Protein AF-K4LGH7-F1 (afdb_monomer)

Solvent-accessible surface area (backbone atoms only — not comparable to full-atom values): 9218 Å² total; per-residue (Å²): 61,34,85,44,32,45,37,36,55,50,48,51,53,56,37,49,77,70,72,45,74,66,44,75,23,30,53,32,76,93,72,58,87,70,84,54,30,21,66,49,62,57,73,91,47,40,74,58,52,52,62,71,37,54,98,75,49,69,62,76,49,89,71,95,76,80,70,62,41,67,55,74,81,61,67,45,80,46,81,52,97,66,30,40,33,22,26,14,82,62,23,35,39,28,25,33,58,89,77,36,30,24,77,43,64,48,67,66,86,56,90,54,50,69,57,54,37,66,75,43,54,73,36,35,72,91,74,56,82,61,37,57,75,78,35,57,46,63,56,25,46,25,41,30,52,17,49,54,54,42,47,53,50,48,56,51,66,70,61,63,86,128

InterPro domains:
  IPR021778 Putative Se/S carrier protein-like [PF11823] (1-56)
  IPR058495 Domain of unknown function DUF8182 [PF26554] (74-157)

Radius of gyration: 17.41 Å; Cα contacts (8 Å, |Δi|>4): 261; chains: 1; bounding box: 40×28×54 Å

Sequence (162 aa):
MFDNVGDAIRAEKILKNNGYHCRLVAPPPALRKGCDLALDINLVEQAAVERLLSDKVSYVAITPLAGTAELINVVQTYRYDGYTMVKAGNMKLTFEDGSGVIVNISGGGCPDIPYLHLELLGRRLDQIPQPRELGHTLCALMLDRAVEGALEIWRGSGKGCC

Mean predicted aligned error: 7.5 Å

Organism: Thermacetogenium phaeum (strain ATCC BAA-254 / DSM 26808 / PB) (NCBI:txid1089553)

Secondary structure (DSSP, 8-state):
--SSHHHHHHHHHHHHHTT--EEEEEPPGGG--SS--EEEE-GGGHHHHHHHHTTT---S-----SSPEES----EEEEETTEEEEEETTEEEEEETTT-BEEEEE----TTHHHHHHHHTTSBTTSS--HHHH--SHHHHHHHHHHHHHHHHHHHHTS---

Structure (mmCIF, N/CA/C/O backbone):
data_AF-K4LGH7-F1
#
_entry.id   AF-K4LGH7-F1
#
loop_
_atom_site.group_PDB
_atom_site.id
_atom_site.type_symbol
_atom_site.label_atom_id
_atom_site.label_alt_id
_atom_site.label_comp_id
_atom_site.label_asym_id
_atom_site.label_entity_id
_atom_site.label_seq_id
_atom_site.pdbx_PDB_ins_code
_atom_site.Cartn_x
_atom_site.Cartn_y
_atom_site.Cartn_z
_atom_site.occupancy
_atom_site.B_iso_or_equiv
_atom_site.auth_seq_id
_atom_site.auth_comp_id
_atom_site.auth_asym_id
_atom_site.auth_atom_id
_atom_site.pdbx_PDB_model_num
ATOM 1 N N . MET A 1 1 ? 9.335 4.180 -15.961 1.00 83.19 1 MET A N 1
ATOM 2 C CA . MET A 1 1 ? 7.856 4.261 -16.028 1.00 83.19 1 MET A CA 1
ATOM 3 C C . MET A 1 1 ? 7.321 2.899 -16.424 1.00 83.19 1 MET A C 1
ATOM 5 O O . MET A 1 1 ? 7.965 2.251 -17.237 1.00 83.19 1 MET A O 1
ATOM 9 N N . PHE A 1 2 ? 6.193 2.471 -15.863 1.00 86.31 2 PHE A N 1
ATOM 10 C CA . PHE A 1 2 ? 5.627 1.133 -16.063 1.00 86.31 2 PHE A CA 1
ATOM 11 C C . PHE A 1 2 ? 4.232 1.227 -16.686 1.00 86.31 2 PHE A C 1
ATOM 13 O O . PHE A 1 2 ? 3.555 2.235 -16.492 1.00 86.31 2 PHE A O 1
ATOM 20 N N . ASP A 1 3 ? 3.815 0.188 -17.414 1.00 80.44 3 ASP A N 1
ATOM 21 C CA . ASP A 1 3 ? 2.466 0.106 -17.998 1.00 80.44 3 ASP A CA 1
ATOM 22 C C . ASP A 1 3 ? 1.392 -0.195 -16.950 1.00 80.44 3 ASP A C 1
ATOM 24 O O . ASP A 1 3 ? 0.226 0.158 -17.119 1.00 80.44 3 ASP A O 1
ATOM 28 N N . ASN A 1 4 ? 1.775 -0.856 -15.856 1.00 83.81 4 ASN A N 1
ATOM 29 C CA . ASN A 1 4 ? 0.880 -1.178 -14.758 1.00 83.81 4 ASN A CA 1
ATOM 30 C C . ASN A 1 4 ? 1.580 -1.034 -13.397 1.00 83.81 4 ASN A C 1
ATOM 32 O O . ASN A 1 4 ? 2.805 -1.050 -13.271 1.00 83.81 4 ASN A O 1
ATOM 36 N N . VAL A 1 5 ? 0.761 -0.892 -12.356 1.00 84.88 5 VAL A N 1
ATOM 37 C CA . VAL A 1 5 ? 1.214 -0.708 -10.970 1.00 84.88 5 VAL A CA 1
ATOM 38 C C . VAL A 1 5 ? 1.927 -1.943 -10.427 1.00 84.88 5 VAL A C 1
ATOM 40 O O . VAL A 1 5 ? 2.920 -1.803 -9.716 1.00 84.88 5 VAL A O 1
ATOM 43 N N . GLY A 1 6 ? 1.443 -3.140 -10.766 1.00 84.94 6 GLY A N 1
ATOM 44 C CA . GLY A 1 6 ? 2.013 -4.392 -10.271 1.00 84.94 6 GLY A CA 1
ATOM 45 C C . GLY A 1 6 ? 3.482 -4.546 -10.662 1.00 84.94 6 GLY A C 1
ATOM 46 O O . GLY A 1 6 ? 4.306 -4.924 -9.830 1.00 84.94 6 GLY A O 1
ATOM 47 N N . ASP A 1 7 ? 3.817 -4.165 -11.891 1.00 88.75 7 ASP A N 1
ATOM 48 C CA . ASP A 1 7 ? 5.175 -4.152 -12.419 1.00 88.75 7 ASP A CA 1
ATOM 49 C C . ASP A 1 7 ? 6.055 -3.126 -11.707 1.00 88.75 7 ASP A C 1
ATOM 51 O O . ASP A 1 7 ? 7.164 -3.460 -11.292 1.00 88.75 7 ASP A O 1
ATOM 55 N N . ALA A 1 8 ? 5.548 -1.917 -11.449 1.00 88.94 8 ALA A N 1
ATOM 56 C CA . ALA A 1 8 ? 6.281 -0.924 -10.664 1.00 88.94 8 ALA A CA 1
ATOM 57 C C . ALA A 1 8 ? 6.597 -1.432 -9.242 1.00 88.94 8 ALA A C 1
ATOM 59 O O . ALA A 1 8 ? 7.737 -1.331 -8.783 1.00 88.94 8 ALA A O 1
ATOM 60 N N . ILE A 1 9 ? 5.611 -2.030 -8.561 1.00 88.06 9 ILE A N 1
ATOM 61 C CA . ILE A 1 9 ? 5.774 -2.613 -7.217 1.00 88.06 9 ILE A CA 1
ATOM 62 C C . ILE A 1 9 ? 6.790 -3.757 -7.244 1.00 88.06 9 ILE A C 1
ATOM 64 O O . ILE A 1 9 ? 7.655 -3.858 -6.372 1.00 88.06 9 ILE A O 1
ATOM 68 N N . ARG A 1 10 ? 6.696 -4.636 -8.245 1.00 89.12 10 ARG A N 1
ATOM 69 C CA . ARG A 1 10 ? 7.603 -5.775 -8.400 1.00 89.12 10 ARG A CA 1
ATOM 70 C C . ARG A 1 10 ? 9.031 -5.316 -8.681 1.00 89.12 10 ARG A C 1
ATOM 72 O O . ARG A 1 10 ? 9.956 -5.840 -8.062 1.00 89.12 10 ARG A O 1
ATOM 79 N N . ALA A 1 11 ? 9.210 -4.330 -9.557 1.00 91.38 11 ALA A N 1
ATOM 80 C CA . ALA A 1 11 ? 10.513 -3.743 -9.844 1.00 91.38 11 ALA A CA 1
ATOM 81 C C . ALA A 1 11 ? 11.142 -3.126 -8.592 1.00 91.38 11 ALA A C 1
ATOM 83 O O . ALA A 1 11 ? 12.313 -3.387 -8.325 1.00 91.38 11 ALA A O 1
ATOM 84 N N . GLU A 1 12 ? 10.370 -2.383 -7.787 1.00 92.12 12 GLU A N 1
ATOM 85 C CA . GLU A 1 12 ? 10.866 -1.824 -6.523 1.00 92.12 12 GLU A CA 1
ATOM 86 C C . GLU A 1 12 ? 11.371 -2.929 -5.582 1.00 92.12 12 GLU A C 1
ATOM 88 O O . GLU A 1 12 ? 12.480 -2.831 -5.056 1.00 92.12 12 GLU A O 1
ATOM 93 N N . LYS A 1 13 ? 10.594 -4.008 -5.405 1.00 89.75 13 LYS A N 1
ATOM 94 C CA . LYS A 1 13 ? 10.991 -5.153 -4.565 1.00 89.75 13 LYS A CA 1
ATOM 95 C C . LYS A 1 13 ? 12.286 -5.797 -5.066 1.00 89.75 13 LYS A C 1
ATOM 97 O O . LYS A 1 13 ? 13.189 -6.048 -4.271 1.00 89.75 13 LYS A O 1
ATOM 102 N N . ILE A 1 14 ? 12.401 -6.040 -6.374 1.00 91.94 14 ILE A N 1
ATOM 103 C CA . ILE A 1 14 ? 13.608 -6.623 -6.981 1.00 91.94 14 ILE A CA 1
ATOM 104 C C . ILE A 1 14 ? 14.824 -5.727 -6.724 1.00 91.94 14 ILE A C 1
ATOM 106 O O . ILE A 1 14 ? 15.868 -6.223 -6.307 1.00 91.94 14 ILE A O 1
ATOM 110 N N . LEU A 1 15 ? 14.690 -4.420 -6.942 1.00 91.94 15 LEU A N 1
ATOM 111 C CA . LEU A 1 15 ? 15.789 -3.469 -6.811 1.00 91.94 15 LEU A CA 1
ATOM 112 C C . LEU A 1 15 ? 16.244 -3.300 -5.360 1.00 91.94 15 LEU A C 1
ATOM 114 O O . LEU A 1 15 ? 17.437 -3.440 -5.086 1.00 91.94 15 LEU A O 1
ATOM 118 N N . LYS A 1 16 ? 15.309 -3.122 -4.418 1.00 90.88 16 LYS A N 1
ATOM 119 C CA . LYS A 1 16 ? 15.621 -3.047 -2.981 1.00 90.88 16 LYS A CA 1
ATOM 120 C C . LYS A 1 16 ? 16.310 -4.317 -2.476 1.00 90.88 16 LYS A C 1
ATOM 122 O O . LYS A 1 16 ? 17.301 -4.225 -1.758 1.00 90.88 16 LYS A O 1
ATOM 127 N N . ASN A 1 17 ? 15.856 -5.497 -2.908 1.00 91.81 17 ASN A N 1
ATOM 128 C CA . ASN A 1 17 ? 16.475 -6.776 -2.531 1.00 91.81 17 ASN A CA 1
ATOM 129 C C . ASN A 1 17 ? 17.905 -6.946 -3.069 1.00 91.81 17 ASN A C 1
ATOM 131 O O . ASN A 1 17 ? 18.653 -7.769 -2.551 1.00 91.81 17 ASN A O 1
ATOM 135 N N . ASN A 1 18 ? 18.288 -6.182 -4.096 1.00 91.62 18 ASN A N 1
ATOM 136 C CA . ASN A 1 18 ? 19.638 -6.169 -4.661 1.00 91.62 18 ASN A CA 1
ATOM 137 C C . ASN A 1 18 ? 20.446 -4.929 -4.226 1.00 91.62 18 ASN A C 1
ATOM 139 O O . ASN A 1 18 ? 21.489 -4.649 -4.807 1.00 91.62 18 ASN A O 1
ATOM 143 N N . GLY A 1 19 ? 19.984 -4.195 -3.206 1.00 90.62 19 GLY A N 1
ATOM 144 C CA . GLY A 1 19 ? 20.718 -3.079 -2.600 1.00 90.62 19 GLY A CA 1
ATOM 145 C C . GLY A 1 19 ? 20.624 -1.746 -3.346 1.00 90.62 19 GLY A C 1
ATOM 146 O O . GLY A 1 19 ? 21.326 -0.808 -2.980 1.00 90.62 19 GLY A O 1
ATOM 147 N N . TYR A 1 20 ? 19.762 -1.634 -4.359 1.00 90.75 20 TYR A N 1
ATOM 148 C CA . TYR A 1 20 ? 19.570 -0.381 -5.087 1.00 90.75 20 TYR A CA 1
ATOM 149 C C . TYR A 1 20 ? 18.658 0.574 -4.316 1.00 90.75 20 TYR A C 1
ATOM 151 O O . TYR A 1 20 ? 17.603 0.186 -3.801 1.00 90.75 20 TYR A O 1
ATOM 159 N N . HIS A 1 21 ? 19.036 1.851 -4.287 1.00 86.06 21 HIS A N 1
ATOM 160 C CA . HIS A 1 21 ? 18.174 2.906 -3.773 1.00 86.06 21 HIS A CA 1
ATOM 161 C C . HIS A 1 21 ? 17.139 3.287 -4.830 1.00 86.06 21 HIS A C 1
ATOM 163 O O . HIS A 1 21 ? 17.461 3.867 -5.865 1.00 86.06 21 HIS A O 1
ATOM 169 N N . CYS A 1 22 ? 15.876 2.976 -4.552 1.00 88.12 22 CYS A N 1
ATOM 170 C CA . CYS A 1 22 ? 14.764 3.356 -5.406 1.00 88.12 22 CYS A CA 1
ATOM 171 C C . CYS A 1 22 ? 13.502 3.649 -4.596 1.00 88.12 22 CYS A C 1
ATOM 173 O O . CYS A 1 22 ? 13.327 3.148 -3.479 1.00 88.12 22 CYS A O 1
ATOM 175 N N . ARG A 1 23 ? 12.599 4.438 -5.179 1.00 86.69 23 ARG A N 1
ATOM 176 C CA . ARG A 1 23 ? 11.336 4.820 -4.540 1.00 86.69 23 ARG A CA 1
ATOM 177 C C . ARG A 1 23 ? 10.202 4.881 -5.548 1.00 86.69 23 ARG A C 1
ATOM 179 O O . ARG A 1 23 ? 10.346 5.473 -6.615 1.00 86.69 23 ARG A O 1
ATOM 186 N N . LEU A 1 24 ? 9.057 4.309 -5.187 1.00 87.31 24 LEU A N 1
ATOM 187 C CA . LEU A 1 24 ? 7.824 4.499 -5.945 1.00 87.31 24 LEU A CA 1
ATOM 188 C C . LEU A 1 24 ? 7.370 5.963 -5.885 1.00 87.31 24 LEU A C 1
ATOM 190 O O . LEU A 1 24 ? 7.255 6.559 -4.813 1.00 87.31 24 LEU A O 1
ATOM 194 N N . VAL A 1 25 ? 7.091 6.537 -7.051 1.00 84.81 25 VAL A N 1
ATOM 195 C CA . VAL A 1 25 ? 6.660 7.929 -7.213 1.00 84.81 25 VAL A CA 1
ATOM 196 C C . VAL A 1 25 ? 5.460 8.012 -8.145 1.00 84.81 25 VAL A C 1
ATOM 198 O O . VAL A 1 25 ? 5.260 7.162 -9.020 1.00 84.81 25 VAL A O 1
ATOM 201 N N . ALA A 1 26 ? 4.660 9.064 -7.978 1.00 80.81 26 ALA A N 1
ATOM 202 C CA . ALA A 1 26 ? 3.640 9.386 -8.960 1.00 80.81 26 ALA A CA 1
ATOM 203 C C . ALA A 1 26 ? 4.331 9.962 -10.208 1.00 80.81 26 ALA A C 1
ATOM 205 O O . ALA A 1 26 ? 5.156 10.877 -10.075 1.00 80.81 26 ALA A O 1
ATOM 206 N N . PRO A 1 27 ? 3.998 9.490 -11.422 1.00 77.12 27 PRO A N 1
ATOM 207 C CA . PRO A 1 27 ? 4.556 10.078 -12.628 1.00 77.12 27 PRO A CA 1
ATOM 208 C C . PRO A 1 27 ? 4.167 11.566 -12.745 1.00 77.12 27 PRO A C 1
ATOM 210 O O . PRO A 1 27 ? 3.190 12.015 -12.119 1.00 77.12 27 PRO A O 1
ATOM 213 N N . PRO A 1 28 ? 4.923 12.358 -13.528 1.00 74.94 28 PRO A N 1
ATOM 214 C CA . PRO A 1 28 ? 4.615 13.760 -13.778 1.00 74.94 28 PRO A CA 1
ATOM 215 C C . PRO A 1 28 ? 3.169 13.931 -14.248 1.00 74.94 28 PRO A C 1
ATOM 217 O O . PRO A 1 28 ? 2.679 13.069 -14.981 1.00 74.94 28 PRO A O 1
ATOM 220 N N . PRO A 1 29 ? 2.482 15.032 -13.887 1.00 75.81 29 PRO A N 1
ATOM 221 C CA . PRO A 1 29 ? 1.073 15.241 -14.224 1.00 75.81 29 PRO A CA 1
ATOM 222 C C . PRO A 1 29 ? 0.731 15.008 -15.700 1.00 75.81 29 PRO A C 1
ATOM 224 O O . PRO A 1 29 ? -0.298 14.410 -15.990 1.00 75.81 29 PRO A O 1
ATOM 227 N N . ALA A 1 30 ? 1.622 15.403 -16.616 1.00 74.75 30 ALA A N 1
ATOM 228 C CA . ALA A 1 30 ? 1.447 15.233 -18.060 1.00 74.75 30 ALA A CA 1
ATOM 229 C C . ALA A 1 30 ? 1.381 13.763 -18.527 1.00 74.75 30 ALA A C 1
ATOM 231 O O . ALA A 1 30 ? 0.883 13.494 -19.614 1.00 74.75 30 ALA A O 1
ATOM 232 N N . LEU A 1 31 ? 1.885 12.821 -17.724 1.00 68.62 31 LEU A N 1
ATOM 233 C CA . LEU A 1 31 ? 1.933 11.389 -18.035 1.00 68.62 31 LEU A CA 1
ATOM 234 C C . LEU A 1 31 ? 0.931 10.562 -17.215 1.00 68.62 31 LEU A C 1
ATOM 236 O O . LEU A 1 31 ? 0.885 9.343 -17.368 1.00 68.62 31 LEU A O 1
ATOM 240 N N . ARG A 1 32 ? 0.135 11.193 -16.341 1.00 73.25 32 ARG A N 1
ATOM 241 C CA . ARG A 1 32 ? -0.849 10.488 -15.508 1.00 73.25 32 ARG A CA 1
ATOM 242 C C . ARG A 1 32 ? -2.073 10.097 -16.335 1.00 73.25 32 ARG A C 1
ATOM 244 O O . ARG A 1 32 ? -2.725 10.943 -16.936 1.00 73.25 32 ARG A O 1
ATOM 251 N N . LYS A 1 33 ? -2.418 8.819 -16.289 1.00 68.69 33 LYS A N 1
ATOM 252 C CA . LYS A 1 33 ? -3.654 8.197 -16.777 1.00 68.69 33 LYS A CA 1
ATOM 253 C C . LYS A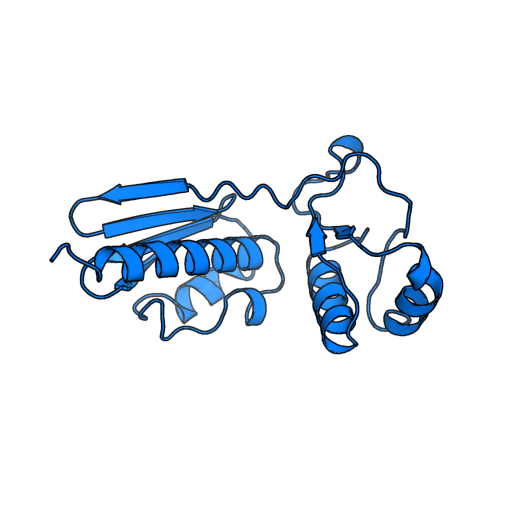 1 33 ? -4.581 7.755 -15.634 1.00 68.69 33 LYS A C 1
ATOM 255 O O . LYS A 1 33 ? -5.715 7.361 -15.887 1.00 68.69 33 LYS A O 1
ATOM 260 N N . GLY A 1 34 ? -4.135 7.847 -14.382 1.00 71.75 34 GLY A N 1
ATOM 261 C CA . GLY A 1 34 ? -4.920 7.555 -13.186 1.00 71.75 34 GLY A CA 1
ATOM 262 C C . GLY A 1 34 ? -4.107 6.766 -12.165 1.00 71.75 34 GLY A C 1
ATOM 263 O O . GLY A 1 34 ? -3.323 7.342 -11.412 1.00 71.75 34 GLY A O 1
ATOM 264 N N . CYS A 1 35 ? -4.319 5.450 -12.118 1.00 69.25 35 CYS A N 1
ATOM 265 C CA . CYS A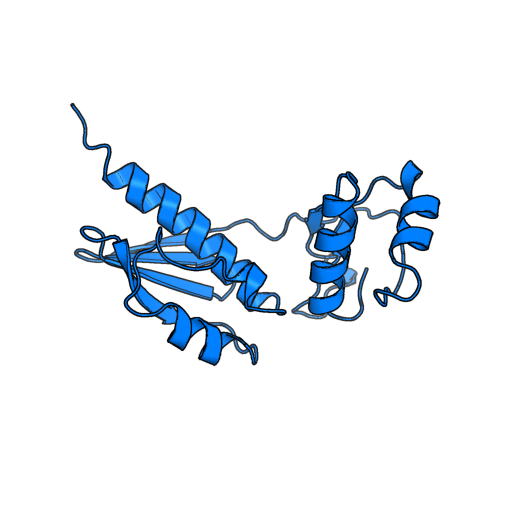 1 35 ? -3.606 4.533 -11.226 1.00 69.25 35 CYS A CA 1
ATOM 266 C C . CYS A 1 35 ? -2.215 4.189 -11.781 1.00 69.25 35 CYS A C 1
ATOM 268 O O . CYS A 1 35 ? -1.962 3.030 -12.084 1.00 69.25 35 CYS A O 1
ATOM 270 N N . ASP A 1 36 ? -1.328 5.172 -11.935 1.00 75.62 36 ASP A N 1
ATOM 271 C CA . ASP A 1 36 ? 0.012 4.952 -12.496 1.00 75.62 36 ASP A CA 1
ATOM 272 C C . ASP A 1 36 ? 1.105 5.108 -11.444 1.00 75.62 36 ASP A C 1
ATOM 274 O O . ASP A 1 36 ? 1.020 5.948 -10.544 1.00 75.62 36 ASP A O 1
ATOM 278 N N . LEU A 1 37 ? 2.171 4.327 -11.606 1.00 82.94 37 LEU A N 1
ATOM 279 C CA . LEU A 1 37 ? 3.377 4.413 -10.795 1.00 82.94 37 LEU A CA 1
ATOM 280 C C . LEU A 1 37 ? 4.624 4.479 -11.668 1.00 82.94 37 LEU A C 1
ATOM 282 O O . LEU A 1 37 ? 4.739 3.837 -12.714 1.00 82.94 37 LEU A O 1
ATOM 286 N N . ALA A 1 38 ? 5.594 5.246 -11.190 1.00 86.56 38 ALA A N 1
ATOM 287 C CA . ALA A 1 38 ? 6.954 5.244 -11.686 1.00 86.56 38 ALA A CA 1
ATOM 288 C C . ALA A 1 38 ? 7.913 4.891 -10.546 1.00 86.56 38 ALA A C 1
ATOM 290 O O . ALA A 1 38 ? 7.549 4.920 -9.371 1.00 86.56 38 ALA A O 1
ATOM 291 N N . LEU A 1 39 ? 9.140 4.544 -10.916 1.00 87.56 39 LEU A N 1
ATOM 292 C CA . LEU A 1 39 ? 10.209 4.288 -9.970 1.00 87.56 39 LEU A CA 1
ATOM 293 C C . LEU A 1 39 ? 11.298 5.331 -10.188 1.00 87.56 39 LEU A C 1
ATOM 295 O O . LEU A 1 39 ? 11.778 5.494 -11.309 1.00 87.56 39 LEU A O 1
ATOM 299 N N . ASP A 1 40 ? 11.628 6.036 -9.116 1.00 87.88 40 ASP A N 1
ATOM 300 C CA . ASP A 1 40 ? 12.767 6.938 -9.039 1.00 87.88 40 ASP A CA 1
ATOM 301 C C . ASP A 1 40 ? 14.024 6.111 -8.748 1.00 87.88 40 ASP A C 1
ATOM 303 O O . ASP A 1 40 ? 14.029 5.308 -7.808 1.00 87.88 40 ASP A O 1
ATOM 307 N N . ILE A 1 41 ? 15.046 6.261 -9.591 1.00 88.19 41 ILE A N 1
ATOM 308 C CA . ILE A 1 41 ? 16.311 5.517 -9.554 1.00 88.19 41 ILE A CA 1
ATOM 309 C C . ILE A 1 41 ? 17.477 6.459 -9.855 1.00 88.19 41 ILE A C 1
ATOM 311 O O . ILE A 1 41 ? 17.315 7.475 -10.534 1.00 88.19 41 ILE A O 1
ATOM 315 N N . ASN A 1 42 ? 18.682 6.086 -9.427 1.00 86.25 42 ASN A N 1
ATOM 316 C CA . ASN A 1 42 ? 19.889 6.775 -9.862 1.00 86.25 42 ASN A CA 1
ATOM 317 C C . ASN A 1 42 ? 20.189 6.437 -11.334 1.00 86.25 42 ASN A C 1
ATOM 319 O O . ASN A 1 42 ? 20.457 5.285 -11.672 1.00 86.25 42 ASN A O 1
ATOM 323 N N . LEU A 1 43 ? 20.188 7.441 -12.216 1.00 83.12 43 LEU A N 1
ATOM 324 C CA . LEU A 1 43 ? 20.473 7.246 -13.645 1.00 83.12 43 LEU A CA 1
ATOM 325 C C . LEU A 1 43 ? 21.880 6.697 -13.914 1.00 83.12 43 LEU A C 1
ATOM 327 O O . LEU A 1 43 ? 22.083 6.025 -14.921 1.00 83.12 43 LEU A O 1
ATOM 331 N N . VAL A 1 44 ? 22.844 6.922 -13.014 1.00 86.00 44 VAL A N 1
ATOM 332 C CA . VAL A 1 44 ? 24.184 6.315 -13.120 1.00 86.00 44 VAL A CA 1
ATOM 333 C C . VAL A 1 44 ? 24.100 4.783 -13.063 1.00 86.00 44 VAL A C 1
ATOM 335 O O . VAL A 1 44 ? 24.906 4.089 -13.678 1.00 86.00 44 VAL A O 1
ATOM 338 N N . GLU A 1 45 ? 23.092 4.244 -12.377 1.00 87.81 45 GLU A N 1
ATOM 339 C CA . GLU A 1 45 ? 22.868 2.808 -12.208 1.00 87.81 45 GLU A CA 1
ATOM 340 C C . GLU A 1 45 ? 21.977 2.210 -13.311 1.00 87.81 45 GLU A C 1
ATOM 342 O O . GLU A 1 45 ? 21.722 1.004 -13.294 1.00 87.81 45 GLU A O 1
ATOM 347 N N . GLN A 1 46 ? 21.532 3.007 -14.296 1.00 87.94 46 GLN A N 1
ATOM 348 C CA . GLN A 1 46 ? 20.546 2.609 -15.310 1.00 87.94 46 GLN A CA 1
ATOM 349 C C . GLN A 1 46 ? 20.880 1.269 -15.976 1.00 87.94 46 GLN A C 1
ATOM 351 O O . GLN A 1 46 ? 20.050 0.365 -15.970 1.00 87.94 46 GLN A O 1
ATOM 356 N N . ALA A 1 47 ? 22.098 1.098 -16.496 1.00 88.00 47 ALA A N 1
ATOM 357 C CA . ALA A 1 47 ? 22.476 -0.128 -17.203 1.00 88.00 47 ALA A CA 1
ATOM 358 C C . ALA A 1 47 ? 22.415 -1.380 -16.306 1.00 88.00 47 ALA A C 1
ATOM 360 O O . ALA A 1 47 ? 22.139 -2.483 -16.779 1.00 88.00 47 ALA A O 1
ATOM 361 N N . ALA A 1 48 ? 22.683 -1.230 -15.006 1.00 89.19 48 ALA A N 1
ATOM 362 C CA . ALA A 1 48 ? 22.585 -2.329 -14.052 1.00 89.19 48 ALA A CA 1
ATOM 363 C C . ALA A 1 48 ? 21.121 -2.624 -13.694 1.00 89.19 48 ALA A C 1
ATOM 365 O O . ALA A 1 48 ? 20.721 -3.788 -13.668 1.00 89.19 48 ALA A O 1
ATOM 366 N N . VAL A 1 49 ? 20.312 -1.576 -13.504 1.00 89.94 49 VAL A N 1
ATOM 367 C CA . VAL A 1 49 ? 18.863 -1.678 -13.280 1.00 89.94 49 VAL A CA 1
ATOM 368 C C . VAL A 1 49 ? 18.173 -2.381 -14.451 1.00 89.94 49 VAL A C 1
ATOM 370 O O . VAL A 1 49 ? 17.408 -3.318 -14.232 1.00 89.94 49 VAL A O 1
ATOM 373 N N . GLU A 1 50 ? 18.483 -1.993 -15.690 1.00 89.62 50 GLU A N 1
ATOM 374 C CA . GLU A 1 50 ? 17.932 -2.608 -16.904 1.00 89.62 50 GLU A CA 1
ATOM 375 C C . GLU A 1 50 ? 18.228 -4.108 -16.962 1.00 89.62 50 GLU A C 1
ATOM 377 O O . GLU A 1 50 ? 17.321 -4.908 -17.177 1.00 89.62 50 GLU A O 1
ATOM 382 N N . ARG A 1 51 ? 19.476 -4.509 -16.690 1.00 90.00 51 ARG A N 1
ATOM 383 C CA . ARG A 1 51 ? 19.870 -5.928 -16.648 1.00 90.00 51 ARG A CA 1
ATOM 384 C C . ARG A 1 51 ? 19.149 -6.700 -15.552 1.00 90.00 51 ARG A C 1
ATOM 386 O O . ARG A 1 51 ? 18.777 -7.851 -15.759 1.00 90.00 51 ARG A O 1
ATOM 393 N N . LEU A 1 52 ? 18.970 -6.092 -14.382 1.00 90.75 52 LEU A N 1
ATOM 394 C CA . LEU A 1 52 ? 18.342 -6.756 -13.245 1.00 90.75 52 LEU A CA 1
ATOM 395 C C . LEU A 1 52 ? 16.844 -6.997 -13.475 1.00 90.75 52 LEU A C 1
ATOM 397 O O . LEU A 1 52 ? 16.323 -8.032 -13.037 1.00 90.75 52 LEU A O 1
ATOM 401 N N . LEU A 1 53 ? 16.179 -6.041 -14.132 1.00 90.88 53 LEU A N 1
ATOM 402 C CA . LEU A 1 53 ? 14.751 -6.070 -14.451 1.00 90.88 53 LEU A CA 1
ATOM 403 C C . LEU A 1 53 ? 14.430 -6.808 -15.757 1.00 90.88 53 LEU A C 1
ATOM 405 O O . LEU A 1 53 ? 13.279 -7.219 -15.927 1.00 90.88 53 LEU A O 1
ATOM 409 N N . SER A 1 54 ? 15.421 -6.999 -16.637 1.00 87.62 54 SER A N 1
ATOM 410 C CA . SER A 1 54 ? 15.284 -7.753 -17.889 1.00 87.62 54 SER A CA 1
ATOM 411 C C . SER A 1 54 ? 14.574 -9.080 -17.645 1.00 87.62 54 SER A C 1
ATOM 413 O O . SER A 1 54 ? 14.893 -9.803 -16.699 1.00 87.62 54 SER A O 1
ATOM 415 N N . ASP A 1 55 ? 13.577 -9.365 -18.483 1.00 82.81 55 ASP A N 1
ATOM 416 C CA . ASP A 1 55 ? 12.780 -10.598 -18.478 1.00 82.81 55 ASP A CA 1
ATOM 417 C C . ASP A 1 55 ? 11.954 -10.858 -17.199 1.00 82.81 55 ASP A C 1
ATOM 419 O O . ASP A 1 55 ? 11.281 -11.882 -17.093 1.00 82.81 55 ASP A O 1
ATOM 423 N N . LYS A 1 56 ? 11.957 -9.931 -16.227 1.00 87.19 56 LYS A N 1
ATOM 424 C CA . LYS A 1 56 ? 11.200 -10.050 -14.964 1.00 87.19 56 LYS A CA 1
ATOM 425 C C . LYS A 1 56 ? 10.045 -9.066 -14.847 1.00 87.19 56 LYS A C 1
ATOM 427 O O . LYS A 1 56 ? 9.069 -9.372 -14.161 1.00 87.19 56 LYS A O 1
ATOM 432 N N . VAL A 1 57 ? 10.189 -7.877 -15.434 1.00 87.75 57 VAL A N 1
ATOM 433 C CA . VAL A 1 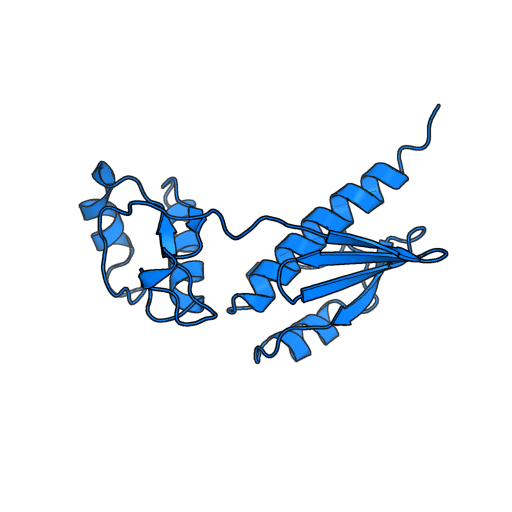57 ? 9.214 -6.783 -15.345 1.00 87.75 57 VAL A CA 1
ATOM 434 C C . VAL A 1 57 ? 9.192 -5.996 -16.653 1.00 87.75 57 VAL A C 1
ATOM 436 O O . VAL A 1 57 ? 10.246 -5.624 -17.169 1.00 87.75 57 VAL A O 1
ATOM 439 N N . SER A 1 58 ? 7.998 -5.685 -17.156 1.00 85.44 58 SER A N 1
ATOM 440 C CA . SER A 1 58 ? 7.822 -4.807 -18.315 1.00 85.44 58 SER A CA 1
ATOM 441 C C . SER A 1 58 ? 7.786 -3.339 -17.888 1.00 85.44 58 SER A C 1
ATOM 443 O O . SER A 1 58 ? 7.059 -2.956 -16.974 1.00 85.44 58 SER A O 1
ATOM 445 N N . TYR A 1 59 ? 8.571 -2.492 -18.554 1.00 85.50 59 TYR A N 1
ATOM 446 C CA . TYR A 1 59 ? 8.576 -1.047 -18.338 1.00 85.50 59 TYR A CA 1
ATOM 447 C C . TYR A 1 59 ? 8.572 -0.303 -19.677 1.00 85.50 59 TYR A C 1
ATOM 449 O O . TYR A 1 59 ? 9.108 -0.785 -20.670 1.00 85.50 59 TYR A O 1
ATOM 457 N N . VAL A 1 60 ? 7.970 0.888 -19.694 1.00 83.56 60 VAL A N 1
ATOM 458 C CA . VAL A 1 60 ? 7.767 1.699 -20.906 1.00 83.56 60 VAL A CA 1
ATOM 459 C C . VAL A 1 60 ? 9.035 2.446 -21.296 1.00 83.56 60 VAL A C 1
ATOM 461 O O . VAL A 1 60 ? 9.407 2.504 -22.461 1.00 83.56 60 VAL A O 1
ATOM 464 N N . ALA A 1 61 ? 9.673 3.075 -20.310 1.00 81.00 61 ALA A N 1
ATOM 465 C CA . ALA A 1 61 ? 10.871 3.877 -20.515 1.00 81.00 61 ALA A CA 1
ATOM 466 C C . ALA A 1 61 ? 11.593 4.137 -19.192 1.00 81.00 61 ALA A C 1
ATOM 468 O O . ALA A 1 61 ? 10.950 4.321 -18.149 1.00 81.00 61 ALA A O 1
ATOM 469 N N . ILE A 1 62 ? 12.919 4.237 -19.259 1.00 83.25 62 ILE A N 1
ATOM 470 C CA . ILE A 1 62 ? 13.752 4.875 -18.240 1.00 83.25 62 ILE A CA 1
ATOM 471 C C . ILE A 1 62 ? 14.186 6.213 -18.828 1.00 83.25 62 ILE A C 1
ATOM 473 O O . ILE A 1 62 ? 14.797 6.266 -19.890 1.00 83.25 62 ILE A O 1
ATOM 477 N N . THR A 1 63 ? 13.796 7.302 -18.178 1.00 77.00 63 THR A N 1
ATOM 478 C CA . THR A 1 63 ? 14.059 8.660 -18.658 1.00 77.00 63 THR A CA 1
ATOM 479 C C . THR A 1 63 ? 14.437 9.540 -17.477 1.00 77.00 63 THR A C 1
ATOM 481 O O . THR A 1 63 ? 13.865 9.358 -16.396 1.00 77.00 63 THR A O 1
ATOM 484 N N . PRO A 1 64 ? 15.338 10.522 -17.665 1.00 73.94 64 PRO A N 1
ATOM 485 C CA . PRO A 1 64 ? 15.478 11.618 -16.722 1.00 73.94 64 PRO A CA 1
ATOM 486 C C . PRO A 1 64 ? 14.109 12.247 -16.483 1.00 73.94 64 PRO A C 1
ATOM 488 O O . PRO A 1 64 ? 13.393 12.589 -17.427 1.00 73.94 64 PRO A O 1
ATOM 491 N N . LEU A 1 65 ? 13.719 12.332 -15.217 1.00 65.94 65 LEU A N 1
ATOM 492 C CA . LEU A 1 65 ? 12.397 12.778 -14.812 1.00 65.94 65 LEU A CA 1
ATOM 493 C C . LEU A 1 65 ? 12.515 14.140 -14.133 1.00 65.94 65 LEU A C 1
ATOM 495 O O . LEU A 1 65 ? 13.077 14.263 -13.051 1.00 65.94 65 LEU A O 1
ATOM 499 N N . ALA A 1 66 ? 11.969 15.170 -14.780 1.00 61.31 66 ALA A N 1
ATOM 500 C CA . ALA A 1 66 ? 11.736 16.469 -14.162 1.00 61.31 66 ALA A CA 1
ATOM 501 C C . ALA A 1 66 ? 10.288 16.524 -13.647 1.00 61.31 66 ALA A C 1
ATOM 503 O O . ALA A 1 66 ? 9.351 16.213 -14.383 1.00 61.31 66 ALA A O 1
ATOM 504 N N . GLY A 1 67 ? 10.091 16.925 -12.388 1.00 59.03 67 GLY A N 1
ATOM 505 C CA . GLY A 1 67 ? 8.753 17.166 -11.831 1.00 59.03 67 GLY A CA 1
ATOM 506 C C . GLY A 1 67 ? 7.982 15.923 -11.366 1.00 59.03 67 GLY A C 1
ATOM 507 O O . GLY A 1 67 ? 6.749 15.923 -11.399 1.00 59.03 67 GLY A O 1
ATOM 508 N N . THR A 1 68 ? 8.664 14.863 -10.921 1.00 58.53 68 THR A N 1
ATOM 509 C CA . THR A 1 68 ? 8.018 13.791 -10.143 1.00 58.53 68 THR A CA 1
ATOM 510 C C . THR A 1 68 ? 7.529 14.332 -8.809 1.00 58.53 68 THR A C 1
ATOM 512 O O . THR A 1 68 ? 8.233 15.086 -8.141 1.00 58.53 68 THR A O 1
ATOM 515 N N . ALA A 1 69 ? 6.334 13.916 -8.403 1.00 58.38 69 ALA A N 1
ATOM 516 C CA . ALA A 1 69 ? 5.877 14.116 -7.037 1.00 58.38 69 ALA A CA 1
ATOM 517 C C . ALA A 1 69 ? 6.103 12.816 -6.268 1.00 58.38 69 ALA A C 1
ATOM 519 O O . ALA A 1 69 ? 5.892 11.728 -6.817 1.00 58.38 69 ALA A O 1
ATOM 520 N N . GLU A 1 70 ? 6.465 12.918 -4.988 1.00 63.78 70 GLU A N 1
ATOM 521 C CA . GLU A 1 70 ? 6.247 11.788 -4.088 1.00 63.78 70 GLU A CA 1
ATOM 522 C C . GLU A 1 70 ? 4.800 11.313 -4.248 1.00 63.78 70 GLU A C 1
ATOM 524 O O . GLU A 1 70 ? 3.903 12.121 -4.522 1.00 63.78 70 GLU A O 1
ATOM 529 N N . LEU A 1 71 ? 4.573 10.004 -4.111 1.00 63.94 71 LEU A N 1
ATOM 530 C CA . LEU A 1 71 ? 3.222 9.485 -3.913 1.00 63.94 71 LEU A CA 1
ATOM 531 C C . LEU A 1 71 ? 2.578 10.347 -2.831 1.00 63.94 71 LEU A C 1
ATOM 533 O O . LEU A 1 71 ? 3.059 10.327 -1.703 1.00 63.94 71 LEU A O 1
ATOM 537 N N . ILE A 1 72 ? 1.612 11.192 -3.221 1.00 53.09 72 ILE A N 1
ATOM 538 C CA . ILE A 1 72 ? 1.159 12.323 -2.406 1.00 53.09 72 ILE A CA 1
ATOM 539 C C . ILE A 1 72 ? 0.831 11.793 -1.013 1.00 53.09 72 ILE A C 1
ATOM 541 O O . ILE A 1 72 ? -0.154 11.089 -0.804 1.00 53.09 72 ILE A O 1
ATOM 545 N N . ASN A 1 73 ? 1.723 12.135 -0.083 1.00 58.47 73 ASN A N 1
ATOM 546 C CA . ASN A 1 73 ? 1.859 11.590 1.264 1.00 58.47 73 ASN A CA 1
ATOM 547 C C . ASN A 1 73 ? 0.785 12.135 2.220 1.00 58.47 73 ASN A C 1
ATOM 549 O O . ASN A 1 73 ? 0.994 12.218 3.428 1.00 58.47 73 ASN A O 1
ATOM 553 N N . VAL A 1 74 ? -0.365 12.558 1.694 1.00 66.38 74 VAL A N 1
ATOM 554 C CA . VAL A 1 74 ? -1.416 13.194 2.487 1.00 66.38 74 VAL A CA 1
ATOM 555 C C . VAL A 1 74 ? -2.254 12.094 3.120 1.00 66.38 74 VAL A C 1
ATOM 557 O O . VAL A 1 74 ? -3.348 11.758 2.665 1.00 66.38 74 VAL A O 1
ATOM 560 N N . VAL A 1 75 ? -1.688 11.506 4.171 1.00 83.44 75 VAL A N 1
ATOM 561 C CA . VAL A 1 75 ? -2.451 10.752 5.153 1.00 83.44 75 VAL A CA 1
ATOM 562 C C . VAL A 1 75 ? -3.357 11.749 5.873 1.00 83.44 75 VAL A C 1
ATOM 564 O O . VAL A 1 75 ? -2.888 12.725 6.456 1.00 83.44 75 VAL A O 1
ATOM 567 N N . GLN A 1 76 ? -4.664 11.543 5.780 1.00 91.44 76 GLN A N 1
ATOM 568 C CA . GLN A 1 76 ? -5.670 12.351 6.460 1.00 91.44 76 GLN A CA 1
ATOM 569 C C . GLN A 1 76 ? -6.237 11.544 7.619 1.00 91.44 76 GLN A C 1
ATOM 571 O O . GLN A 1 76 ? -6.640 10.396 7.434 1.00 91.44 76 GLN A O 1
ATOM 576 N N . THR A 1 77 ? -6.309 12.159 8.793 1.00 94.38 77 THR A N 1
ATOM 577 C CA . THR A 1 77 ? -6.828 11.517 10.001 1.00 94.38 77 THR A CA 1
ATOM 578 C C . THR A 1 77 ? -8.155 12.144 10.387 1.00 94.38 77 THR A C 1
ATOM 580 O O . THR A 1 77 ? -8.273 13.365 10.471 1.00 94.38 77 THR A O 1
ATOM 583 N N . TYR A 1 78 ? -9.142 11.299 10.658 1.00 95.81 78 TYR A N 1
ATOM 584 C CA . TYR A 1 78 ? -10.466 11.686 11.125 1.00 95.81 78 TYR A CA 1
ATOM 585 C C . TYR A 1 78 ? -10.754 10.929 12.415 1.00 95.81 78 TYR A C 1
ATOM 587 O O . TYR A 1 78 ? -10.628 9.707 12.451 1.00 95.81 78 TYR A O 1
ATOM 595 N N . ARG A 1 79 ? -11.119 11.652 13.473 1.00 95.62 79 ARG A N 1
ATOM 596 C CA . ARG A 1 79 ? -11.455 11.063 14.772 1.00 95.62 79 ARG A CA 1
ATOM 597 C C . ARG A 1 79 ? -12.964 11.034 14.959 1.00 95.62 79 ARG A C 1
ATOM 599 O O . ARG A 1 79 ? -13.649 12.006 14.646 1.00 95.62 79 ARG A O 1
ATOM 606 N N . TYR A 1 80 ? -13.434 9.925 15.494 1.00 93.88 80 TYR A N 1
ATOM 607 C CA . TYR A 1 80 ? -14.797 9.659 15.918 1.00 93.88 80 TYR A CA 1
ATOM 608 C C . TYR A 1 80 ? -14.747 9.186 17.373 1.00 93.88 80 TYR A C 1
ATOM 610 O O . TYR A 1 80 ? -13.675 8.888 17.893 1.00 93.88 80 TYR A O 1
ATOM 618 N N . ASP A 1 81 ? -15.890 9.143 18.048 1.00 93.56 81 ASP A N 1
ATOM 619 C CA . ASP A 1 81 ? -15.934 8.759 19.459 1.00 93.56 81 ASP A CA 1
ATOM 620 C C . ASP A 1 81 ? -15.462 7.307 19.664 1.00 93.56 81 ASP A C 1
ATOM 622 O O . ASP A 1 81 ? -16.173 6.369 19.310 1.00 93.56 81 ASP A O 1
ATOM 626 N N . GLY A 1 82 ? -14.234 7.134 20.168 1.00 95.25 82 GLY A N 1
ATOM 627 C CA . GLY A 1 82 ? -13.574 5.838 20.359 1.00 95.25 82 GLY A CA 1
ATOM 628 C C . GLY A 1 82 ? -12.968 5.201 19.101 1.00 95.25 82 GLY A C 1
ATOM 629 O O . GLY A 1 82 ? -12.481 4.071 19.179 1.00 95.25 82 GLY A O 1
ATOM 630 N N . TYR A 1 83 ? -12.976 5.886 17.952 1.00 97.94 83 TYR A N 1
ATOM 631 C CA . TYR A 1 83 ? -12.451 5.347 16.694 1.00 97.94 83 TYR A CA 1
ATOM 632 C C . TYR A 1 83 ? -11.664 6.384 15.901 1.00 97.94 83 TYR A C 1
ATOM 634 O O . TYR A 1 83 ? -12.062 7.542 15.772 1.00 97.94 83 TYR A O 1
ATOM 642 N N . THR A 1 84 ? -10.628 5.930 15.207 1.00 98.00 84 THR A N 1
ATOM 643 C CA . THR A 1 84 ? -9.851 6.762 14.290 1.00 98.00 84 THR A CA 1
ATOM 644 C C . THR A 1 84 ? -9.864 6.168 12.889 1.00 98.00 84 THR A C 1
ATOM 646 O O . THR A 1 84 ? -9.572 4.991 12.685 1.00 98.00 84 THR A O 1
ATOM 649 N N . MET A 1 85 ? -10.179 6.998 11.893 1.00 97.88 85 MET A N 1
ATOM 650 C CA . MET A 1 85 ? -10.028 6.675 10.478 1.00 97.88 85 MET A CA 1
ATOM 651 C C . MET A 1 85 ? -8.801 7.368 9.899 1.00 97.88 85 MET A C 1
ATOM 653 O O . MET A 1 85 ? -8.660 8.589 9.967 1.00 97.88 85 MET A O 1
ATOM 657 N N . VAL A 1 86 ? -7.955 6.583 9.248 1.00 96.62 86 VAL A N 1
ATOM 658 C CA . VAL A 1 86 ? -6.782 7.027 8.509 1.00 96.62 86 VAL A CA 1
ATOM 659 C C . VAL A 1 86 ? -7.036 6.809 7.027 1.00 96.62 86 VAL A C 1
ATOM 661 O O . VAL A 1 86 ? -7.348 5.705 6.580 1.00 96.62 86 VAL A O 1
ATOM 664 N N . LYS A 1 87 ? -6.933 7.882 6.250 1.00 94.62 87 LYS A N 1
ATOM 665 C CA . LYS A 1 87 ? -7.158 7.886 4.807 1.00 94.62 87 LYS A CA 1
ATOM 666 C C . LYS A 1 87 ? -5.854 8.178 4.081 1.00 94.62 87 LYS A C 1
ATOM 668 O O . LYS A 1 87 ? -5.227 9.193 4.350 1.00 94.62 87 LYS A O 1
ATOM 673 N N . ALA A 1 88 ? -5.499 7.344 3.113 1.00 91.44 88 ALA A N 1
ATOM 674 C CA . ALA A 1 88 ? -4.382 7.566 2.201 1.00 91.44 88 ALA A CA 1
ATOM 675 C C . ALA A 1 88 ? -4.879 7.381 0.762 1.00 91.44 88 ALA A C 1
ATOM 677 O O . ALA A 1 88 ? -5.465 6.355 0.411 1.00 91.44 88 ALA A O 1
ATOM 678 N N . GLY A 1 89 ? -4.724 8.414 -0.070 1.00 87.19 89 GLY A N 1
ATOM 679 C CA . GLY A 1 89 ? -5.376 8.459 -1.380 1.00 87.19 89 GLY A CA 1
ATOM 680 C C . GLY A 1 89 ? -6.894 8.257 -1.259 1.00 87.19 89 GLY A C 1
ATOM 681 O O . GLY A 1 89 ? -7.574 8.991 -0.540 1.00 87.19 89 GLY A O 1
ATOM 682 N N . ASN A 1 90 ? -7.423 7.242 -1.946 1.00 89.00 90 ASN A N 1
ATOM 683 C CA . ASN A 1 90 ? -8.837 6.861 -1.859 1.00 89.00 90 ASN A CA 1
ATOM 684 C C . ASN A 1 90 ? -9.125 5.773 -0.817 1.00 89.00 90 ASN A C 1
ATOM 686 O O . ASN A 1 90 ? -10.299 5.503 -0.565 1.00 89.00 90 ASN A O 1
ATOM 690 N N . MET A 1 91 ? -8.097 5.168 -0.217 1.00 94.06 91 MET A N 1
ATOM 691 C CA . MET A 1 91 ? -8.261 4.132 0.801 1.00 94.06 91 MET A CA 1
ATOM 692 C C . MET A 1 91 ? -8.483 4.744 2.174 1.00 94.06 91 MET A C 1
ATOM 694 O O . MET A 1 91 ? -7.868 5.750 2.520 1.00 94.06 91 MET A O 1
ATOM 698 N N . LYS A 1 92 ? -9.358 4.118 2.957 1.00 96.25 92 LYS A N 1
ATOM 699 C CA . LYS A 1 92 ? -9.705 4.502 4.324 1.00 96.25 92 LYS A CA 1
ATOM 700 C C . LYS A 1 92 ? -9.658 3.261 5.203 1.00 96.25 92 LYS A C 1
ATOM 702 O O . LYS A 1 92 ? -10.325 2.276 4.889 1.00 96.25 92 LYS A O 1
ATOM 707 N N . LEU A 1 93 ? -8.917 3.331 6.297 1.00 97.56 93 LEU A N 1
ATOM 708 C CA . LEU A 1 93 ? -8.867 2.316 7.340 1.00 97.56 93 LEU A CA 1
ATOM 709 C C . LEU A 1 93 ? -9.370 2.941 8.635 1.00 97.56 93 LEU A C 1
ATOM 711 O O . LEU A 1 93 ? -8.864 3.983 9.035 1.00 97.56 93 LEU A O 1
ATOM 715 N N . THR A 1 94 ? -10.341 2.316 9.288 1.00 98.38 94 THR A N 1
ATOM 716 C CA . THR A 1 94 ? -10.852 2.739 10.595 1.00 98.38 94 THR A CA 1
ATOM 717 C C . THR A 1 94 ? -10.534 1.680 11.635 1.00 98.38 94 THR A C 1
ATOM 719 O O . THR A 1 94 ? -10.761 0.492 11.394 1.00 98.38 94 THR A O 1
ATOM 722 N N . PHE A 1 95 ? -10.051 2.110 12.796 1.00 98.50 95 PHE A N 1
ATOM 723 C CA . PHE A 1 95 ? -9.759 1.250 13.937 1.00 98.50 95 PHE A CA 1
ATOM 724 C C . PHE A 1 95 ? -10.357 1.815 15.230 1.00 98.50 95 PHE A C 1
ATOM 726 O O . PHE A 1 95 ? -10.612 3.014 15.325 1.00 98.50 95 PHE A O 1
ATOM 733 N N . GLU A 1 96 ? -10.599 0.943 16.205 1.00 98.19 96 GLU A N 1
ATOM 734 C CA . GLU A 1 96 ? -10.983 1.324 17.568 1.00 98.19 96 GLU A CA 1
ATOM 735 C C . GLU A 1 96 ? -9.750 1.791 18.351 1.00 98.19 96 GLU A C 1
ATOM 737 O O . GLU A 1 96 ? -8.745 1.081 18.419 1.00 98.19 96 GLU A O 1
ATOM 742 N N . ASP A 1 97 ? -9.825 2.970 18.969 1.00 96.25 97 ASP A N 1
ATOM 743 C CA . ASP A 1 97 ? -8.672 3.633 19.589 1.00 96.25 97 ASP A CA 1
ATOM 744 C C . ASP A 1 97 ? -8.080 2.827 20.757 1.00 96.25 97 ASP A C 1
ATOM 746 O O . ASP A 1 97 ? -6.861 2.798 20.937 1.00 96.25 97 ASP A O 1
ATOM 750 N N . GLY A 1 98 ? -8.928 2.149 21.539 1.00 95.75 98 GLY A N 1
ATOM 751 C CA . GLY A 1 98 ? -8.508 1.395 22.723 1.00 95.75 98 GLY A CA 1
ATOM 752 C C . GLY A 1 98 ? -7.757 0.105 22.389 1.00 95.75 98 GLY A C 1
ATOM 753 O O . GLY A 1 98 ? -6.685 -0.152 22.934 1.00 95.75 98 GLY A O 1
ATOM 754 N N . SER A 1 99 ? -8.298 -0.710 21.480 1.00 96.56 99 SER A N 1
ATOM 755 C CA . SER A 1 99 ? -7.738 -2.029 21.153 1.00 96.56 99 SER A CA 1
ATOM 756 C C . SER A 1 99 ? -6.809 -2.034 19.935 1.00 96.56 99 SER A C 1
ATOM 758 O O . SER A 1 99 ? -6.006 -2.959 19.772 1.00 96.56 99 SER A O 1
ATOM 760 N N . GLY A 1 100 ? -6.926 -1.030 19.060 1.00 97.06 100 GLY A N 1
ATOM 761 C CA . GLY A 1 100 ? -6.279 -1.015 17.750 1.00 97.06 100 GLY A CA 1
ATOM 762 C C . GLY A 1 100 ? -6.893 -2.012 16.764 1.00 97.06 100 GLY A C 1
ATOM 763 O O . GLY A 1 100 ? -6.256 -2.335 15.761 1.00 97.06 100 GLY A O 1
ATOM 764 N N . VAL A 1 101 ? -8.085 -2.551 17.048 1.00 98.38 101 VAL A N 1
ATOM 765 C CA . VAL A 1 101 ? -8.800 -3.466 16.147 1.00 98.38 101 VAL A CA 1
ATOM 766 C C . VAL A 1 101 ? -9.350 -2.695 14.955 1.00 98.38 101 VAL A C 1
ATOM 768 O O . VAL A 1 101 ? -10.013 -1.672 15.108 1.00 98.38 101 VAL A O 1
ATOM 771 N N . ILE A 1 102 ? -9.089 -3.206 13.754 1.00 98.56 102 ILE A N 1
ATOM 772 C CA . ILE A 1 102 ? -9.590 -2.664 12.494 1.00 98.56 102 ILE A CA 1
ATOM 773 C C . ILE A 1 102 ? -11.077 -2.998 12.375 1.00 98.56 102 ILE A C 1
ATOM 775 O O . ILE A 1 102 ? -11.458 -4.165 12.293 1.00 98.56 102 ILE A O 1
ATOM 779 N N . VAL A 1 103 ? -11.917 -1.969 12.321 1.00 98.25 103 VAL A N 1
ATOM 780 C CA . VAL A 1 103 ? -13.383 -2.106 12.263 1.00 98.25 103 VAL A CA 1
ATOM 781 C C . VAL A 1 103 ? -13.957 -1.807 10.884 1.00 98.25 103 VAL A C 1
ATOM 783 O O . VAL A 1 103 ? -15.103 -2.147 10.608 1.00 98.25 103 VAL A O 1
ATOM 786 N N . ASN A 1 104 ? -13.180 -1.168 10.006 1.00 97.75 104 ASN A N 1
ATOM 787 C CA . ASN A 1 104 ? -13.597 -0.915 8.634 1.00 97.75 104 ASN A CA 1
ATOM 788 C C . ASN A 1 104 ? -12.399 -0.674 7.712 1.00 97.75 104 ASN A C 1
ATOM 790 O O . ASN A 1 104 ? -11.450 0.022 8.070 1.00 97.75 104 ASN A O 1
ATOM 794 N N . ILE A 1 105 ? -12.502 -1.171 6.482 1.00 96.94 105 ILE A N 1
ATOM 795 C CA . ILE A 1 105 ? -11.640 -0.787 5.363 1.00 96.94 105 ILE A CA 1
ATOM 796 C C . ILE A 1 105 ? -12.552 -0.463 4.190 1.00 96.94 105 ILE A C 1
ATOM 798 O O . ILE A 1 105 ? -13.389 -1.279 3.813 1.00 96.94 105 ILE A O 1
ATOM 802 N N . SER A 1 106 ? -12.399 0.720 3.606 1.00 93.75 106 SER A N 1
ATOM 803 C CA . SER A 1 106 ? -13.261 1.177 2.516 1.00 93.75 106 SER A CA 1
ATOM 804 C C . SER A 1 106 ? -12.519 2.060 1.517 1.00 93.75 106 SER A C 1
ATOM 806 O O . SER A 1 106 ? -11.417 2.547 1.777 1.00 93.75 106 SER A O 1
ATOM 808 N N . GLY A 1 107 ? -13.162 2.296 0.373 1.00 89.12 107 GLY A N 1
ATOM 809 C CA . GLY A 1 107 ? -12.610 3.081 -0.724 1.00 89.12 107 GLY A CA 1
ATOM 810 C C . GLY A 1 107 ? -11.925 2.232 -1.792 1.00 89.12 107 GLY A C 1
ATOM 811 O O . GLY A 1 107 ? -11.940 1.005 -1.745 1.00 89.12 107 GLY A O 1
ATOM 812 N N . GLY A 1 108 ? -11.356 2.916 -2.783 1.00 80.00 108 GLY A N 1
ATOM 813 C CA . GLY A 1 108 ? -10.803 2.279 -3.976 1.00 80.00 108 GLY A CA 1
ATOM 814 C C . GLY A 1 108 ? -11.867 1.702 -4.922 1.00 80.00 108 GLY A C 1
ATOM 815 O O . GLY A 1 108 ? -13.062 1.945 -4.780 1.00 80.00 108 GLY A O 1
ATOM 816 N N . GLY A 1 109 ? -11.386 0.962 -5.918 1.00 81.50 109 GLY A N 1
ATOM 817 C CA . GLY A 1 109 ? -12.172 0.166 -6.873 1.00 81.50 109 GLY A CA 1
ATOM 818 C C . GLY A 1 109 ? -11.328 -0.951 -7.495 1.00 81.50 109 GLY A C 1
ATOM 819 O O . GLY A 1 109 ? -11.641 -1.462 -8.564 1.00 81.50 109 GLY A O 1
ATOM 820 N N . CYS A 1 110 ? -10.203 -1.265 -6.846 1.00 88.62 110 CYS A N 1
ATOM 821 C CA . CYS A 1 110 ? -9.230 -2.237 -7.310 1.00 88.62 110 CYS A CA 1
ATOM 822 C C . CYS A 1 110 ? -9.705 -3.666 -6.972 1.00 88.62 110 CYS A C 1
ATOM 824 O O . CYS A 1 110 ? -10.328 -3.866 -5.925 1.00 88.62 110 CYS A O 1
ATOM 826 N N . PRO A 1 111 ? -9.398 -4.667 -7.817 1.00 88.81 111 PRO A N 1
ATOM 827 C CA . PRO A 1 111 ? -9.893 -6.036 -7.649 1.00 88.81 111 PRO A CA 1
ATOM 828 C C . PRO A 1 111 ? -9.359 -6.747 -6.395 1.00 88.81 111 PRO A C 1
ATOM 830 O O . PRO A 1 111 ? -9.964 -7.715 -5.949 1.00 88.81 111 PRO A O 1
ATOM 833 N N . ASP A 1 112 ? -8.254 -6.276 -5.811 1.00 91.00 112 ASP A N 1
ATOM 834 C CA . ASP A 1 112 ? -7.650 -6.836 -4.597 1.00 91.00 112 ASP A CA 1
ATOM 835 C C . ASP A 1 112 ? -8.258 -6.293 -3.291 1.00 91.00 112 ASP A C 1
ATOM 837 O O . ASP A 1 112 ? -8.069 -6.895 -2.236 1.00 91.00 112 ASP A O 1
ATOM 841 N N . ILE A 1 113 ? -9.035 -5.203 -3.331 1.00 94.50 113 ILE A N 1
ATOM 842 C CA . ILE A 1 113 ? -9.602 -4.596 -2.116 1.00 94.50 113 ILE A CA 1
ATOM 843 C C . ILE A 1 113 ? -10.599 -5.496 -1.379 1.00 94.50 113 ILE A C 1
ATOM 845 O O . ILE A 1 113 ? -10.491 -5.565 -0.156 1.00 94.50 113 ILE A O 1
ATOM 849 N N . PRO A 1 114 ? -11.534 -6.211 -2.037 1.00 94.31 114 PRO A N 1
ATOM 850 C CA . PRO A 1 114 ? -12.438 -7.113 -1.323 1.00 94.31 114 PRO A CA 1
ATOM 851 C C . PRO A 1 114 ? -11.694 -8.195 -0.529 1.00 94.31 114 PRO A C 1
ATOM 853 O O . PRO A 1 114 ? -12.048 -8.469 0.614 1.00 94.31 114 PRO A O 1
A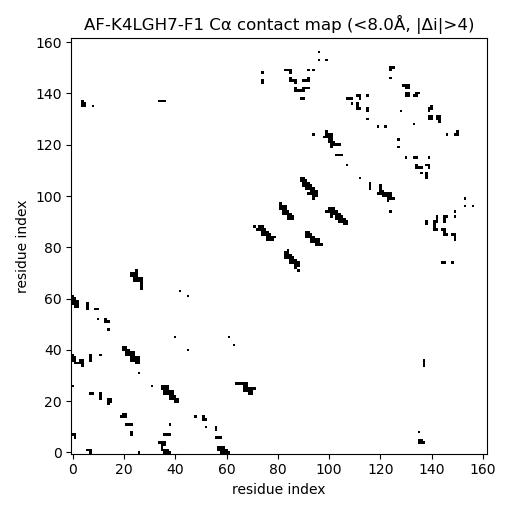TOM 856 N N . TYR A 1 115 ? -10.627 -8.759 -1.103 1.00 94.94 115 TYR A N 1
ATOM 857 C CA . TYR A 1 115 ? -9.779 -9.739 -0.424 1.00 94.94 115 TYR A CA 1
ATOM 858 C C . TYR A 1 115 ? -9.028 -9.114 0.758 1.00 94.94 115 TYR A C 1
ATOM 860 O O . TYR A 1 115 ? -9.117 -9.617 1.873 1.00 94.94 115 TYR A O 1
ATOM 868 N N . LEU A 1 116 ? -8.361 -7.973 0.549 1.00 95.69 116 LEU A N 1
ATOM 869 C CA . LEU A 1 116 ? -7.657 -7.256 1.619 1.00 95.69 116 LEU A CA 1
ATOM 870 C C . LEU A 1 116 ? -8.596 -6.847 2.760 1.00 95.69 116 LEU A C 1
ATOM 872 O O . LEU A 1 116 ? -8.214 -6.914 3.922 1.00 95.69 116 LEU A O 1
ATOM 876 N N . HIS A 1 117 ? -9.829 -6.441 2.450 1.00 96.00 117 HIS A N 1
ATOM 877 C CA . HIS A 1 117 ? -10.833 -6.133 3.464 1.00 96.00 117 HIS A CA 1
ATOM 878 C C . HIS A 1 117 ? -11.130 -7.362 4.332 1.00 96.00 117 HIS A C 1
ATOM 880 O O . HIS A 1 117 ? -11.049 -7.266 5.553 1.00 96.00 117 HIS A O 1
ATOM 886 N N . LEU A 1 118 ? -11.418 -8.514 3.717 1.00 95.50 118 LEU A N 1
ATOM 887 C CA . LEU A 1 118 ? -11.709 -9.760 4.436 1.00 95.50 118 LEU A CA 1
ATOM 888 C C . LEU A 1 118 ? -10.525 -10.246 5.279 1.00 95.50 118 LEU A C 1
ATOM 890 O O . LEU A 1 118 ? -10.722 -10.686 6.407 1.00 95.50 118 LEU A O 1
ATOM 894 N N . GLU A 1 119 ? -9.304 -10.138 4.757 1.00 96.75 119 GLU A N 1
ATOM 895 C CA . GLU A 1 119 ? -8.104 -10.584 5.466 1.00 96.75 119 GLU A CA 1
ATOM 896 C C . GLU A 1 119 ? -7.780 -9.733 6.697 1.00 96.75 119 GLU A C 1
ATOM 898 O O . GLU A 1 119 ? -7.232 -10.252 7.668 1.00 96.75 119 GLU A O 1
ATOM 903 N N . LEU A 1 120 ? -8.093 -8.435 6.675 1.00 97.56 120 LEU A N 1
ATOM 904 C CA . LEU A 1 120 ? -7.642 -7.476 7.690 1.00 97.56 120 LEU A CA 1
ATOM 905 C C . LEU A 1 120 ? -8.727 -7.089 8.705 1.00 97.56 120 LEU A C 1
ATOM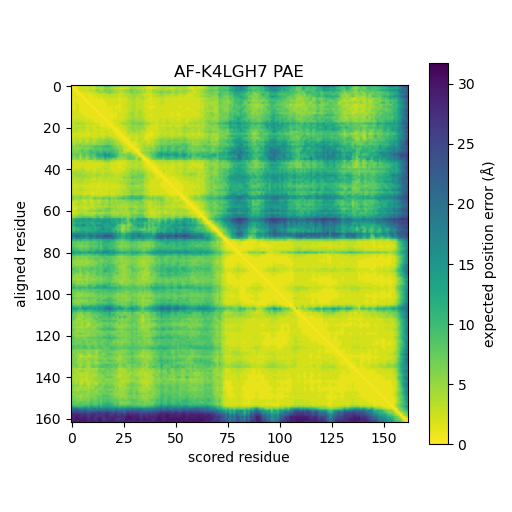 907 O O . LEU A 1 120 ? -8.395 -6.691 9.823 1.00 97.56 120 LEU A O 1
ATOM 911 N N . LEU A 1 121 ? -10.009 -7.180 8.339 1.00 97.62 121 LEU A N 1
ATOM 912 C CA . LEU A 1 121 ? -11.121 -6.794 9.210 1.00 97.62 121 LEU A CA 1
ATOM 913 C C . LEU A 1 121 ? -11.118 -7.605 10.517 1.00 97.62 121 LEU A C 1
ATOM 915 O O . LEU A 1 121 ? -10.930 -8.820 10.517 1.00 97.62 121 LEU A O 1
ATOM 919 N N . GLY A 1 122 ? -11.330 -6.929 11.647 1.00 98.00 122 GLY A N 1
ATOM 920 C CA . GLY A 1 122 ? -11.372 -7.544 12.975 1.00 98.00 122 GLY A CA 1
ATOM 921 C C . GLY A 1 122 ? -10.003 -7.891 13.568 1.00 98.00 122 GLY A C 1
ATOM 922 O O . GLY A 1 122 ? -9.932 -8.321 14.718 1.00 98.00 122 GLY A O 1
ATOM 923 N N . ARG A 1 123 ? -8.903 -7.688 12.833 1.00 98.19 123 ARG A N 1
ATOM 924 C CA . ARG A 1 123 ? -7.540 -7.883 13.347 1.00 98.19 123 ARG A CA 1
ATOM 925 C C . ARG A 1 123 ? -6.989 -6.598 13.960 1.00 98.19 123 ARG A C 1
ATOM 927 O O . ARG A 1 123 ? -7.423 -5.498 13.625 1.00 98.19 123 ARG A O 1
ATOM 934 N N . ARG A 1 124 ? -6.002 -6.729 14.847 1.00 97.81 124 ARG A N 1
ATOM 935 C CA . ARG A 1 124 ? -5.270 -5.587 15.415 1.00 97.81 124 ARG A CA 1
ATOM 936 C C . ARG A 1 124 ? -4.222 -5.061 14.439 1.00 97.81 124 ARG A C 1
ATOM 938 O O . ARG A 1 124 ? -3.572 -5.849 13.756 1.00 97.81 124 ARG A O 1
ATOM 945 N N . LEU A 1 125 ? -4.018 -3.743 14.423 1.00 97.44 125 LEU A N 1
ATOM 946 C CA . LEU A 1 125 ? -3.072 -3.047 13.537 1.00 97.44 125 LEU A CA 1
ATOM 947 C C . LEU A 1 125 ? -1.643 -3.623 13.539 1.00 97.44 125 LEU A C 1
ATOM 949 O O . LEU A 1 125 ? -0.953 -3.553 12.529 1.00 97.44 125 LEU A O 1
ATOM 953 N N . ASP A 1 126 ? -1.177 -4.172 14.661 1.00 96.31 126 ASP A N 1
ATOM 954 C CA . ASP A 1 126 ? 0.163 -4.751 14.829 1.00 96.31 126 ASP A CA 1
ATOM 955 C C . ASP A 1 126 ? 0.220 -6.274 14.602 1.00 96.31 126 ASP A C 1
ATOM 957 O O . ASP A 1 126 ? 1.280 -6.877 14.759 1.00 96.31 126 ASP A O 1
ATOM 961 N N . GLN A 1 127 ? -0.903 -6.897 14.238 1.00 96.38 127 GLN A N 1
ATOM 962 C CA . GLN A 1 127 ? -1.049 -8.345 14.034 1.00 96.38 127 GLN A CA 1
ATOM 963 C C . GLN A 1 127 ? -1.553 -8.695 12.627 1.00 96.38 127 GLN A C 1
ATOM 965 O O . GLN A 1 127 ? -2.085 -9.785 12.399 1.00 96.38 127 GLN A O 1
ATOM 970 N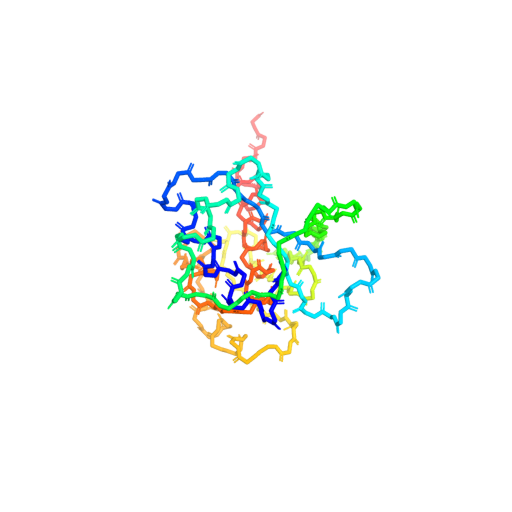 N . ILE A 1 128 ? -1.404 -7.770 11.682 1.00 96.25 128 ILE A N 1
ATOM 971 C CA . ILE A 1 128 ? -1.783 -7.963 10.285 1.00 96.25 128 ILE A CA 1
ATOM 972 C C . ILE A 1 128 ? -0.561 -8.099 9.373 1.00 96.25 128 ILE A C 1
ATOM 974 O O . ILE A 1 128 ? 0.482 -7.501 9.647 1.00 96.25 128 ILE A O 1
ATOM 978 N N . PRO A 1 129 ? -0.680 -8.850 8.264 1.00 94.94 129 PRO A N 1
ATOM 979 C CA . PRO A 1 129 ? 0.279 -8.751 7.172 1.00 94.94 129 PRO A CA 1
ATOM 980 C C . PRO A 1 129 ? 0.249 -7.344 6.561 1.00 94.94 129 PRO A C 1
ATOM 982 O O . PRO A 1 129 ? -0.768 -6.648 6.609 1.00 94.94 129 PRO A O 1
ATOM 985 N N . GLN A 1 130 ? 1.356 -6.935 5.946 1.00 92.88 130 GLN A N 1
ATOM 986 C CA . GLN A 1 130 ? 1.427 -5.653 5.249 1.00 92.88 130 GLN A CA 1
ATOM 987 C C . GLN A 1 130 ? 0.554 -5.700 3.982 1.00 92.88 130 GLN A C 1
ATOM 989 O O . GLN A 1 130 ? 0.765 -6.579 3.138 1.00 92.88 130 GLN A O 1
ATOM 994 N N . PRO A 1 131 ? -0.406 -4.775 3.780 1.00 94.44 131 PRO A N 1
ATOM 995 C CA . PRO A 1 131 ? -1.239 -4.766 2.577 1.00 94.44 131 PRO A CA 1
ATOM 996 C C . PRO A 1 131 ? -0.443 -4.777 1.261 1.00 94.44 131 PRO A C 1
ATOM 998 O O . PRO A 1 131 ? -0.877 -5.402 0.294 1.00 94.44 131 PRO A O 1
ATOM 1001 N N . ARG A 1 132 ? 0.755 -4.167 1.223 1.00 89.94 132 ARG A N 1
ATOM 1002 C CA . ARG A 1 132 ? 1.654 -4.192 0.045 1.00 89.94 132 ARG A CA 1
ATOM 1003 C C . ARG A 1 132 ? 2.259 -5.566 -0.281 1.00 89.94 132 ARG A C 1
ATOM 1005 O O . ARG A 1 132 ? 2.872 -5.749 -1.340 1.00 89.94 132 ARG A O 1
ATOM 1012 N N . GLU A 1 133 ? 2.178 -6.517 0.642 1.00 89.75 133 GLU A N 1
ATOM 1013 C CA . GLU A 1 133 ? 2.621 -7.899 0.436 1.00 89.75 133 GLU A CA 1
ATOM 1014 C C . GLU A 1 133 ? 1.496 -8.779 -0.105 1.00 89.75 133 GLU A C 1
ATOM 1016 O O . GLU A 1 133 ? 1.767 -9.684 -0.890 1.00 89.75 133 GLU A O 1
ATOM 1021 N N . LEU A 1 134 ? 0.250 -8.471 0.259 1.00 91.19 134 LEU A N 1
ATOM 1022 C CA . LEU A 1 134 ? -0.939 -9.203 -0.174 1.00 91.19 134 LEU A CA 1
ATOM 1023 C C . LEU A 1 134 ? -1.524 -8.697 -1.501 1.00 91.19 134 LEU A C 1
ATOM 1025 O O . LEU A 1 134 ? -2.084 -9.483 -2.260 1.00 91.19 134 LEU A O 1
ATOM 1029 N N . GLY A 1 135 ? -1.439 -7.392 -1.764 1.00 89.56 135 GLY A N 1
ATOM 1030 C CA . GLY A 1 135 ? -2.022 -6.761 -2.946 1.00 89.56 135 GLY A CA 1
ATOM 1031 C C . GLY A 1 135 ? -1.009 -6.395 -4.031 1.00 89.56 135 GLY A C 1
ATOM 1032 O O . GLY A 1 135 ? 0.209 -6.380 -3.826 1.00 89.56 135 GLY A O 1
ATOM 1033 N N . HIS A 1 136 ? -1.536 -6.059 -5.207 1.00 88.31 136 HIS A N 1
ATOM 1034 C CA . HIS A 1 136 ? -0.742 -5.704 -6.392 1.00 88.31 136 HIS A CA 1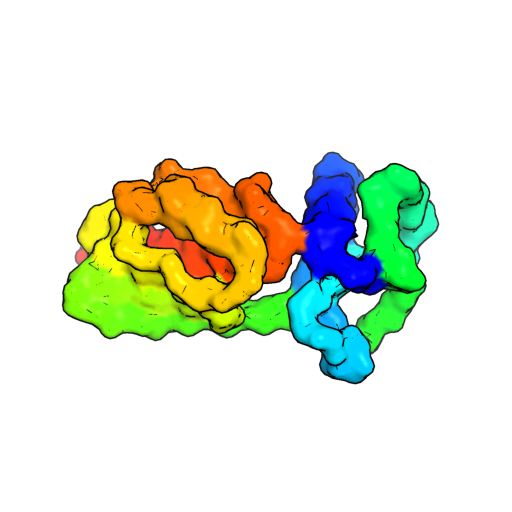
ATOM 1035 C C . HIS A 1 136 ? -1.161 -4.373 -7.021 1.00 88.31 136 HIS A C 1
ATOM 1037 O O . HIS A 1 136 ? -0.626 -3.984 -8.060 1.00 88.31 136 HIS A O 1
ATOM 1043 N N . THR A 1 137 ? -2.113 -3.667 -6.413 1.00 89.44 137 THR A N 1
ATOM 1044 C CA . THR A 1 137 ? -2.598 -2.387 -6.923 1.00 89.44 137 THR A CA 1
ATOM 1045 C C . THR A 1 137 ? -2.093 -1.193 -6.125 1.00 89.44 137 THR A C 1
ATOM 1047 O O . THR A 1 137 ? -1.602 -1.302 -5.001 1.00 89.44 137 THR A O 1
ATOM 1050 N N . LEU A 1 138 ? -2.278 -0.003 -6.701 1.00 87.56 138 LEU A N 1
ATOM 1051 C CA . LEU A 1 138 ? -2.029 1.250 -5.997 1.00 87.56 138 LEU A CA 1
ATOM 1052 C C . LEU A 1 138 ? -2.931 1.364 -4.763 1.00 87.56 138 LEU A C 1
ATOM 1054 O O . LEU A 1 138 ? -2.501 1.897 -3.747 1.00 87.56 138 LEU A O 1
ATOM 1058 N N . CYS A 1 139 ? -4.156 0.829 -4.825 1.00 90.81 139 CYS A N 1
ATOM 1059 C CA . CYS A 1 139 ? -5.047 0.790 -3.674 1.00 90.81 139 CYS A CA 1
ATOM 1060 C C . CYS A 1 139 ? -4.416 -0.005 -2.514 1.00 90.81 139 CYS A C 1
ATOM 1062 O O . CYS A 1 139 ? -4.447 0.466 -1.382 1.00 90.81 139 CYS A O 1
ATOM 1064 N N . ALA A 1 140 ? -3.771 -1.145 -2.786 1.00 92.38 140 ALA A N 1
ATOM 1065 C CA . ALA A 1 140 ? -3.066 -1.917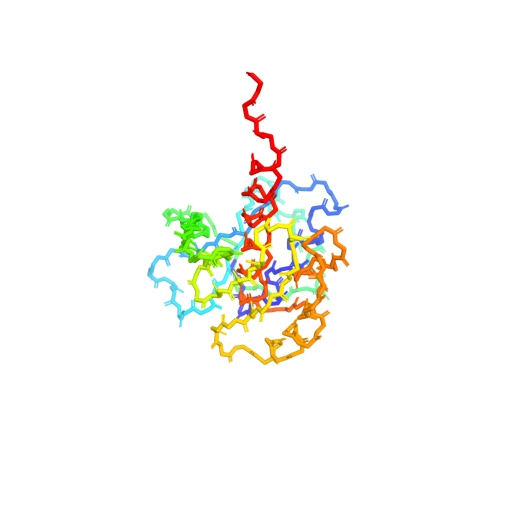 -1.761 1.00 92.38 140 ALA A CA 1
ATOM 1066 C C . ALA A 1 140 ? -1.899 -1.138 -1.131 1.00 92.38 140 ALA A C 1
ATOM 1068 O O . ALA A 1 140 ? -1.765 -1.122 0.090 1.00 92.38 140 ALA A O 1
ATOM 1069 N N . LEU A 1 141 ? -1.106 -0.421 -1.937 1.00 90.88 141 LEU A N 1
ATOM 1070 C CA . LEU A 1 141 ? -0.047 0.459 -1.418 1.00 90.88 141 LEU A CA 1
ATOM 1071 C C . LEU A 1 141 ? -0.600 1.605 -0.565 1.00 90.88 141 LEU A C 1
ATOM 1073 O O . LEU A 1 141 ? -0.019 1.973 0.451 1.00 90.88 141 LEU A O 1
ATOM 1077 N N . MET A 1 142 ? -1.721 2.197 -0.976 1.00 91.19 142 MET A N 1
ATOM 1078 C CA . MET A 1 142 ? -2.358 3.258 -0.200 1.00 91.19 142 MET A CA 1
ATOM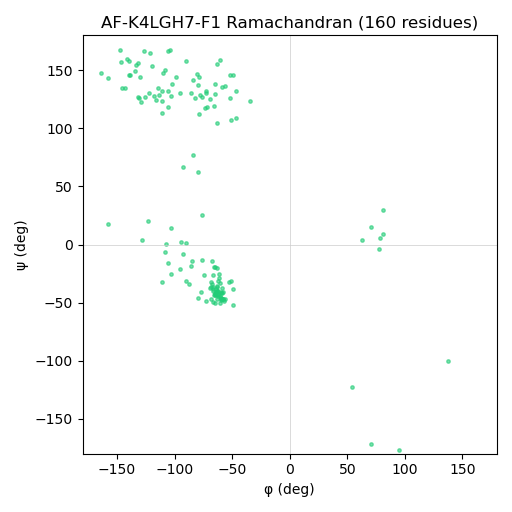 1079 C C . MET A 1 142 ? -2.941 2.719 1.107 1.00 91.19 142 MET A C 1
ATOM 1081 O O . MET A 1 142 ? -2.849 3.380 2.136 1.00 91.19 142 MET A O 1
ATOM 1085 N N . LEU A 1 143 ? -3.491 1.505 1.102 1.00 94.56 143 LEU A N 1
ATOM 1086 C CA . LEU A 1 143 ? -3.941 0.846 2.323 1.00 94.56 143 LEU A CA 1
ATOM 1087 C C . LEU A 1 143 ? -2.768 0.549 3.269 1.00 94.56 143 LEU A C 1
ATOM 1089 O O . LEU A 1 143 ? -2.890 0.792 4.464 1.00 94.56 143 LEU A O 1
ATOM 1093 N N . ASP A 1 144 ? -1.627 0.107 2.737 1.00 94.12 144 ASP A N 1
ATOM 1094 C CA . ASP A 1 144 ? -0.382 -0.083 3.494 1.00 94.12 144 ASP A CA 1
ATOM 1095 C C . ASP A 1 144 ? 0.050 1.212 4.196 1.00 94.12 144 ASP A C 1
ATOM 1097 O O . ASP A 1 144 ? 0.270 1.238 5.405 1.00 94.12 144 ASP A O 1
ATOM 1101 N N . ARG A 1 145 ? 0.027 2.332 3.468 1.00 92.12 145 ARG A N 1
ATOM 1102 C CA . ARG A 1 145 ? 0.332 3.653 4.029 1.00 92.12 145 ARG A CA 1
ATOM 1103 C C . ARG A 1 145 ? -0.662 4.086 5.112 1.00 92.12 145 ARG A C 1
ATOM 1105 O O . ARG A 1 145 ? -0.267 4.726 6.087 1.00 92.12 145 ARG A O 1
ATOM 1112 N N . ALA A 1 146 ? -1.945 3.754 4.952 1.00 94.88 146 ALA A N 1
ATOM 1113 C CA . ALA A 1 146 ? -2.958 4.011 5.972 1.00 94.88 146 ALA A CA 1
ATOM 1114 C C . ALA A 1 146 ? -2.722 3.167 7.237 1.00 94.88 146 ALA A C 1
ATOM 1116 O O . ALA A 1 146 ? -2.908 3.683 8.337 1.00 94.88 146 ALA A O 1
ATOM 1117 N N . VAL A 1 147 ? -2.263 1.916 7.100 1.00 95.81 147 VAL A N 1
ATOM 1118 C CA . VAL A 1 147 ? -1.851 1.064 8.231 1.00 95.81 147 VAL A CA 1
ATOM 1119 C C . VAL A 1 147 ? -0.655 1.668 8.966 1.00 95.81 147 VAL A C 1
ATOM 1121 O O . VAL A 1 147 ? -0.694 1.769 10.189 1.00 95.81 147 VAL A O 1
ATOM 1124 N N . GLU A 1 148 ? 0.379 2.115 8.247 1.00 94.06 148 GLU A N 1
ATOM 1125 C CA . GLU A 1 148 ? 1.550 2.770 8.853 1.00 94.06 148 GLU A CA 1
ATOM 1126 C C . GLU A 1 148 ? 1.134 4.006 9.671 1.00 94.06 148 GLU A C 1
ATOM 1128 O O . GLU A 1 148 ? 1.478 4.116 10.849 1.00 94.06 148 GLU A O 1
ATOM 1133 N N . GLY A 1 149 ? 0.311 4.890 9.092 1.00 93.69 149 GLY A N 1
ATOM 1134 C CA . GLY A 1 149 ? -0.205 6.065 9.802 1.00 93.69 149 GLY A CA 1
ATOM 1135 C C . GLY A 1 149 ? -1.098 5.705 10.996 1.00 93.69 149 GLY A C 1
ATOM 1136 O O . GLY A 1 149 ? -1.012 6.332 12.051 1.00 93.69 149 GLY A O 1
ATOM 1137 N N . ALA A 1 150 ? -1.929 4.668 10.872 1.00 95.62 150 ALA A N 1
ATOM 1138 C CA . ALA A 1 150 ? -2.760 4.176 11.968 1.00 95.62 150 ALA A CA 1
ATOM 1139 C C . ALA A 1 150 ? -1.920 3.618 13.124 1.00 95.62 150 ALA A C 1
ATOM 1141 O O . ALA A 1 150 ? -2.210 3.914 14.280 1.00 95.62 150 ALA A O 1
ATOM 1142 N N . LEU A 1 151 ? -0.850 2.875 12.828 1.00 95.50 151 LEU A N 1
ATOM 1143 C CA . LEU A 1 151 ? 0.088 2.365 13.828 1.00 95.50 151 LEU A CA 1
ATOM 1144 C C . LEU A 1 151 ? 0.798 3.492 14.580 1.00 95.50 151 LEU A C 1
ATOM 1146 O O . LEU A 1 151 ? 0.927 3.413 15.801 1.00 95.50 151 LEU A O 1
ATOM 1150 N N . GLU A 1 152 ? 1.251 4.530 13.875 1.00 93.06 152 GLU A N 1
ATOM 1151 C CA . GLU A 1 152 ? 1.864 5.713 14.490 1.00 93.06 152 GLU A CA 1
ATOM 1152 C C . GLU A 1 152 ? 0.896 6.408 15.451 1.00 93.06 152 GLU A C 1
ATOM 1154 O O . GLU A 1 152 ? 1.257 6.691 16.595 1.00 93.06 152 GLU A O 1
ATOM 1159 N N . ILE A 1 153 ? -0.347 6.628 15.013 1.00 92.88 153 ILE A N 1
ATOM 1160 C CA . ILE A 1 153 ? -1.383 7.270 15.827 1.00 92.88 153 ILE A CA 1
ATOM 1161 C C . ILE A 1 153 ? -1.728 6.404 17.036 1.00 92.88 153 ILE A C 1
ATOM 1163 O O . ILE A 1 153 ? -1.713 6.898 18.157 1.00 92.88 153 ILE A O 1
ATOM 1167 N N . TRP A 1 154 ? -2.001 5.116 16.832 1.00 94.56 154 TRP A N 1
ATOM 1168 C CA . TRP A 1 154 ? -2.424 4.209 17.896 1.00 94.56 154 TRP A CA 1
ATOM 1169 C C . TRP A 1 154 ? -1.336 4.028 18.965 1.00 94.56 154 TRP A C 1
ATOM 1171 O O . TRP A 1 154 ? -1.603 4.146 20.161 1.00 94.56 154 TRP A O 1
ATOM 1181 N N . ARG A 1 155 ? -0.071 3.856 18.553 1.00 90.81 155 ARG A N 1
ATOM 1182 C CA . ARG A 1 155 ? 1.076 3.797 19.479 1.00 90.81 155 ARG A CA 1
ATOM 1183 C C . ARG A 1 155 ? 1.347 5.139 20.160 1.00 90.81 155 ARG A C 1
ATOM 1185 O O . ARG A 1 155 ? 1.778 5.155 21.311 1.00 90.81 155 ARG A O 1
ATOM 1192 N N . GLY A 1 156 ? 1.108 6.250 19.462 1.00 79.69 156 GLY A N 1
ATOM 1193 C CA . GLY A 1 156 ? 1.209 7.603 20.007 1.00 79.69 156 GLY A CA 1
ATOM 1194 C C . GLY A 1 156 ? 0.147 7.889 21.069 1.00 79.69 156 GLY A C 1
ATOM 1195 O O . GLY A 1 156 ? 0.470 8.455 22.107 1.00 79.69 156 GLY A O 1
ATOM 1196 N N . SER A 1 157 ? -1.084 7.416 20.866 1.00 59.81 157 SER A N 1
ATOM 1197 C CA . SER A 1 157 ? -2.177 7.488 21.845 1.00 59.81 157 SER A CA 1
ATOM 1198 C C . SER A 1 157 ? -1.922 6.628 23.091 1.00 59.81 157 SER A C 1
ATOM 1200 O O . SER A 1 157 ? -2.418 6.952 24.165 1.00 59.81 157 SER A O 1
ATOM 1202 N N . GLY A 1 158 ? -1.116 5.564 22.974 1.00 50.94 158 GLY A N 1
ATOM 1203 C CA . GLY A 1 158 ? -0.675 4.729 24.100 1.00 50.94 158 GLY A CA 1
ATOM 1204 C C . GLY A 1 158 ? 0.431 5.345 24.970 1.00 50.94 158 GLY A C 1
ATOM 1205 O O . GLY A 1 158 ? 0.671 4.870 26.079 1.00 50.94 158 GLY A O 1
ATOM 1206 N N . LYS A 1 159 ? 1.090 6.420 24.514 1.00 45.00 159 LYS A N 1
ATOM 1207 C CA . LYS A 1 159 ? 1.982 7.248 25.342 1.00 45.00 159 LYS A CA 1
ATOM 1208 C C . LYS A 1 159 ? 1.183 8.407 25.933 1.00 45.00 159 LYS A C 1
ATOM 1210 O O . LYS A 1 159 ? 1.386 9.565 25.578 1.00 45.00 159 LYS A O 1
ATOM 1215 N N . GLY A 1 160 ? 0.247 8.079 26.819 1.00 37.94 160 GLY A N 1
ATOM 1216 C CA . GLY A 1 160 ? -0.365 9.076 27.688 1.00 37.94 160 GLY A CA 1
ATOM 1217 C C . GLY A 1 160 ? 0.717 9.794 28.494 1.00 37.94 160 GLY A C 1
ATOM 1218 O O . GLY A 1 160 ? 1.651 9.154 28.978 1.00 37.94 160 GLY A O 1
ATOM 1219 N N . CYS A 1 161 ? 0.592 11.119 28.580 1.00 37.44 161 CYS A N 1
ATOM 1220 C CA . CYS A 1 161 ? 1.316 11.980 29.505 1.00 37.44 161 CYS A CA 1
ATOM 1221 C C . CYS A 1 161 ? 1.557 11.289 30.854 1.00 37.44 161 CYS A C 1
ATOM 1223 O O . CYS A 1 161 ? 0.594 10.919 31.529 1.00 37.44 161 CYS A O 1
ATOM 1225 N N . CYS A 1 162 ? 2.823 11.199 31.251 1.00 33.88 162 CYS A N 1
ATOM 1226 C CA . CYS A 1 162 ? 3.201 11.303 32.656 1.00 33.88 162 CYS A CA 1
ATOM 1227 C C . CYS A 1 162 ? 3.579 12.759 32.929 1.00 33.88 162 CYS A C 1
ATOM 1229 O O . CYS A 1 162 ? 4.211 13.363 32.029 1.00 33.88 162 CYS A O 1
#

Foldseek 3Di:
DAPAQLLQLQLVVQQVVVVFDKDKFDAAPVPDPDQDIDIDGDPVCVVVSCVSCPPPGDGDDDDPGDHIDHQPLPFDWDDDDQKIWTFFDQWIWMAGLPQQATADIDGDDDPCRVVVGVQRHRDHLVPGDQLSVRDRGPNSVRVSSSSVVSVVNSVVSVPPDD

pLDDT: mean 86.31, std 12.75, range [33.88, 98.56]

Nearest PDB structures (foldseek):
  6x1q-assembly1_A  TM=6.593E-01  e=4.820E-01  Escherichia coli K-12
  1px3-assembly1_D  TM=6.196E-01  e=3.753E-01  Escherichia coli
  1px3-assembly1_B  TM=6.390E-01  e=4.820E-01  Escherichia coli
  3dym-assembly1_B  TM=6.030E-01  e=3.996E-01  Escherichia coli K-12
  3t2o-assembly1_B  TM=6.218E-01  e=4.528E-01  Escherichia coli K-12